Protein AF-A0A6L3F5J2-F1 (afdb_monomer)

pLDDT: mean 81.0, std 8.74, range [43.09, 90.75]

Structure (mmCIF, N/CA/C/O backbone):
data_AF-A0A6L3F5J2-F1
#
_entry.id   AF-A0A6L3F5J2-F1
#
loop_
_atom_site.group_PDB
_atom_site.id
_atom_site.type_symbol
_atom_site.label_atom_id
_atom_site.label_alt_id
_atom_site.label_comp_id
_atom_site.label_asym_id
_atom_site.label_entity_id
_atom_site.label_seq_id
_atom_site.pdbx_PDB_ins_code
_atom_site.Cartn_x
_atom_site.Cartn_y
_atom_site.Cartn_z
_atom_site.occupancy
_atom_site.B_iso_or_equiv
_atom_site.auth_seq_id
_atom_site.auth_comp_id
_atom_site.auth_asym_id
_atom_site.auth_atom_id
_atom_site.pdbx_PDB_model_num
ATOM 1 N N . MET A 1 1 ? -30.891 1.362 -0.674 1.00 53.62 1 MET A N 1
ATOM 2 C CA . MET A 1 1 ? -30.297 1.687 0.644 1.00 53.62 1 MET A CA 1
ATOM 3 C C . MET A 1 1 ? -28.849 2.098 0.403 1.00 53.62 1 MET A C 1
ATOM 5 O O . MET A 1 1 ? -28.101 1.277 -0.109 1.00 53.62 1 MET A O 1
ATOM 9 N N . THR A 1 2 ? -28.490 3.359 0.644 1.00 75.44 2 THR A N 1
ATOM 10 C CA . THR A 1 2 ? -27.166 3.935 0.323 1.00 75.44 2 THR A CA 1
ATOM 11 C C . THR A 1 2 ? -26.134 3.648 1.421 1.00 75.44 2 THR A C 1
ATOM 13 O O . THR A 1 2 ? -26.500 3.242 2.526 1.00 75.44 2 THR A O 1
ATOM 16 N N . ILE A 1 3 ? -24.844 3.833 1.132 1.00 65.56 3 ILE A N 1
ATOM 17 C CA . ILE A 1 3 ? -23.745 3.487 2.052 1.00 65.56 3 ILE A CA 1
ATOM 18 C C . ILE A 1 3 ? -23.711 4.421 3.259 1.00 65.56 3 ILE A C 1
ATOM 20 O O . ILE A 1 3 ? -23.669 3.935 4.386 1.00 65.56 3 ILE A O 1
ATOM 24 N N . ALA A 1 4 ? -23.946 5.715 3.044 1.00 71.25 4 ALA A N 1
ATOM 25 C CA . ALA A 1 4 ? -24.182 6.673 4.121 1.00 71.25 4 ALA A CA 1
ATOM 26 C C . ALA A 1 4 ? -25.293 6.209 5.091 1.00 71.25 4 ALA A C 1
ATOM 28 O O . ALA A 1 4 ? -25.155 6.319 6.309 1.00 71.25 4 ALA A O 1
ATOM 29 N N . ASN A 1 5 ? -26.365 5.586 4.577 1.00 71.50 5 ASN A N 1
ATOM 30 C CA . ASN A 1 5 ? -27.452 5.063 5.415 1.00 71.50 5 ASN A CA 1
ATOM 31 C C . ASN A 1 5 ? -27.058 3.789 6.184 1.00 71.50 5 ASN A C 1
ATOM 33 O O . ASN A 1 5 ? -27.638 3.500 7.233 1.00 71.50 5 ASN A O 1
ATOM 37 N N . ARG A 1 6 ? -26.106 3.000 5.674 1.00 72.94 6 ARG A N 1
ATOM 38 C CA . ARG A 1 6 ? -25.556 1.834 6.382 1.00 72.94 6 ARG A CA 1
ATOM 39 C C . ARG A 1 6 ? -24.561 2.264 7.454 1.00 72.94 6 ARG A C 1
ATOM 41 O O . ARG A 1 6 ? -24.672 1.778 8.573 1.00 72.94 6 ARG A O 1
ATOM 48 N N . GLU A 1 7 ? -23.673 3.209 7.156 1.00 76.69 7 GLU A N 1
ATOM 49 C CA . GLU A 1 7 ? -22.741 3.783 8.133 1.00 76.69 7 GLU A CA 1
ATOM 50 C C . GLU A 1 7 ? -23.482 4.425 9.305 1.00 76.69 7 GLU A C 1
ATOM 52 O O . GLU A 1 7 ? -23.190 4.111 10.456 1.00 76.69 7 GLU A O 1
ATOM 57 N N . GLN A 1 8 ? -24.518 5.225 9.040 1.00 78.12 8 GLN A N 1
ATOM 58 C CA . GLN A 1 8 ? -25.343 5.809 10.102 1.00 78.12 8 GLN A CA 1
ATOM 59 C C . GLN A 1 8 ? -26.058 4.753 10.957 1.00 78.12 8 GLN A C 1
ATOM 61 O O . GLN A 1 8 ? -26.185 4.926 12.170 1.00 78.12 8 GLN A O 1
ATOM 66 N N . LYS A 1 9 ? -26.512 3.640 10.360 1.00 75.94 9 LYS A N 1
ATOM 67 C CA . LYS A 1 9 ? -27.095 2.525 11.123 1.00 75.94 9 LYS A CA 1
ATOM 68 C C . LYS A 1 9 ? -26.052 1.802 11.969 1.00 75.94 9 LYS A C 1
ATOM 70 O O . LYS A 1 9 ? -26.340 1.502 13.121 1.00 75.94 9 LYS A O 1
ATOM 75 N N . ILE A 1 10 ? -24.857 1.561 11.434 1.00 76.00 10 ILE A N 1
ATOM 76 C CA . ILE A 1 10 ? -23.748 0.946 12.175 1.00 76.00 10 ILE A CA 1
ATOM 77 C C . ILE A 1 10 ? -23.340 1.839 13.347 1.00 76.00 10 ILE A C 1
ATOM 79 O O . ILE A 1 10 ? -23.202 1.346 14.459 1.00 76.00 10 ILE A O 1
ATOM 83 N N . LEU A 1 11 ? -23.217 3.151 13.131 1.00 74.69 11 LEU A N 1
ATOM 84 C CA . LEU A 1 11 ? -22.904 4.117 14.184 1.00 74.69 11 LEU A CA 1
ATOM 85 C C . LEU A 1 11 ? -23.985 4.152 15.269 1.00 74.69 11 LEU A C 1
ATOM 87 O O . LEU A 1 11 ? -23.652 4.171 16.449 1.00 74.69 11 LEU A O 1
ATOM 91 N N . ARG A 1 12 ? -25.270 4.089 14.893 1.00 75.62 12 ARG A N 1
ATOM 92 C CA . ARG A 1 12 ? -26.380 3.992 15.857 1.00 75.62 12 ARG A CA 1
ATOM 93 C C . ARG A 1 12 ? -26.344 2.701 16.672 1.00 75.62 12 ARG A C 1
ATOM 95 O O . ARG A 1 12 ? -26.520 2.759 17.881 1.00 75.62 12 ARG A O 1
ATOM 102 N N . VAL A 1 13 ? -26.114 1.556 16.030 1.00 71.56 13 VAL A N 1
ATOM 103 C CA . VAL A 1 13 ? -26.021 0.256 16.719 1.00 71.56 13 VAL A CA 1
ATOM 104 C C . VAL A 1 13 ? -24.799 0.214 17.635 1.00 71.56 13 VAL A C 1
ATOM 106 O O . VAL A 1 13 ? -24.914 -0.243 18.765 1.00 71.56 13 VAL A O 1
ATOM 109 N N . LYS A 1 14 ? -23.661 0.764 17.196 1.00 65.25 14 LYS A N 1
ATOM 110 C CA . LYS A 1 14 ? -22.459 0.904 18.026 1.00 65.25 14 LYS A CA 1
ATOM 111 C C . LYS A 1 14 ? -22.709 1.785 19.242 1.00 65.25 14 LYS A C 1
ATOM 113 O O . LYS A 1 14 ? -22.412 1.354 20.346 1.00 65.25 14 LYS A O 1
ATOM 118 N N . ALA A 1 15 ? -23.308 2.962 19.057 1.00 66.50 15 ALA A N 1
ATOM 119 C CA . ALA A 1 15 ? -23.639 3.881 20.149 1.00 66.50 15 ALA A CA 1
ATOM 120 C C . ALA A 1 15 ? -24.661 3.300 21.144 1.00 66.50 15 ALA A C 1
ATOM 122 O O . ALA A 1 15 ? -24.641 3.661 22.315 1.00 66.50 15 ALA A O 1
ATOM 123 N N . ALA A 1 16 ? -25.538 2.401 20.685 1.00 69.31 16 ALA A N 1
ATOM 124 C CA . ALA A 1 16 ? -26.479 1.669 21.530 1.00 69.31 16 ALA A CA 1
ATOM 125 C C . ALA A 1 16 ? -25.867 0.418 22.194 1.00 69.31 16 ALA A C 1
ATOM 127 O O . ALA A 1 16 ? -26.489 -0.160 23.084 1.00 69.31 16 ALA A O 1
ATOM 128 N N . SER A 1 17 ? -24.677 -0.022 21.771 1.00 62.78 17 SER A N 1
ATOM 129 C CA . SER A 1 17 ? -23.990 -1.169 22.366 1.00 62.78 17 SER A CA 1
ATOM 130 C C . SER A 1 17 ? -23.219 -0.745 23.619 1.00 62.78 17 SER A C 1
ATOM 132 O O . SER A 1 17 ? -22.542 0.279 23.639 1.00 62.78 17 SER A O 1
ATOM 134 N N . PHE A 1 18 ? -23.296 -1.555 24.673 1.00 62.19 18 PHE A N 1
ATOM 135 C CA . PHE A 1 18 ? -22.699 -1.281 25.989 1.00 62.19 18 PHE A CA 1
ATOM 136 C C . PHE A 1 18 ? -21.157 -1.396 26.010 1.00 62.19 18 PHE A C 1
ATOM 138 O O . PHE A 1 18 ? -20.538 -1.276 27.061 1.00 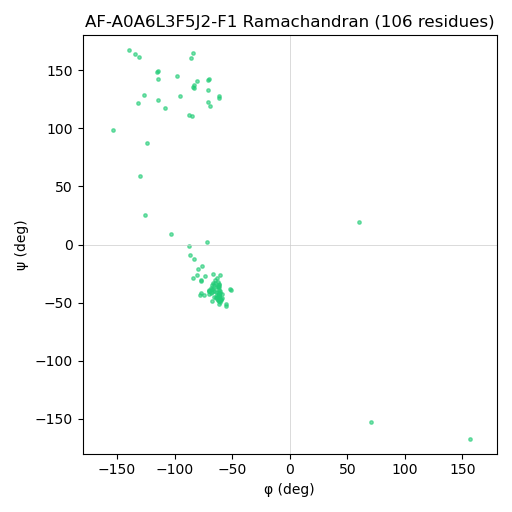62.19 18 PHE A O 1
ATOM 145 N N . GLN A 1 19 ? -20.531 -1.675 24.861 1.00 69.62 19 GLN A N 1
ATOM 146 C CA . GLN A 1 19 ? -19.114 -2.030 24.723 1.00 69.62 19 GLN A CA 1
ATOM 147 C C . GLN A 1 19 ? -18.372 -1.127 23.725 1.00 69.62 19 GLN A C 1
ATOM 149 O O . GLN A 1 19 ? -17.359 -1.531 23.164 1.00 69.62 19 GLN A O 1
ATOM 154 N N . THR A 1 20 ? -18.841 0.105 23.506 1.00 72.50 20 THR A N 1
ATOM 155 C CA . THR A 1 20 ? -18.205 1.082 22.598 1.00 72.50 20 THR A CA 1
ATOM 156 C C . THR A 1 20 ? -16.712 1.270 22.855 1.00 72.50 20 THR A C 1
ATOM 158 O O . THR A 1 20 ? -15.932 1.368 21.910 1.00 72.50 20 THR A O 1
ATOM 161 N N . GLU A 1 21 ? -16.304 1.284 24.122 1.00 77.00 21 GLU A N 1
ATOM 162 C CA . GLU A 1 21 ? -14.899 1.394 24.511 1.00 77.00 21 GLU A CA 1
ATOM 163 C C . GLU A 1 21 ? -14.089 0.150 24.115 1.00 77.00 21 GLU A C 1
ATOM 165 O O . GLU A 1 21 ? -12.977 0.260 23.603 1.00 77.00 21 GLU A O 1
ATOM 170 N N . LEU A 1 22 ? -14.671 -1.037 24.285 1.00 78.50 22 LEU A N 1
ATOM 171 C CA . LEU A 1 22 ? -14.043 -2.321 23.973 1.00 78.50 22 LEU A CA 1
ATOM 172 C C . LEU A 1 22 ? -13.907 -2.509 22.453 1.00 78.50 22 LEU A C 1
ATOM 174 O O . LEU A 1 22 ? -12.857 -2.929 21.970 1.00 78.50 22 LEU A O 1
ATOM 178 N N . ASP A 1 23 ? -14.927 -2.101 21.698 1.00 80.12 23 ASP A N 1
ATOM 179 C CA . ASP A 1 23 ? -14.914 -2.047 20.235 1.00 80.12 23 ASP A CA 1
ATOM 180 C C . ASP A 1 23 ? -13.834 -1.100 19.701 1.00 80.12 23 ASP A C 1
ATOM 182 O O . ASP A 1 23 ? -13.145 -1.420 18.728 1.00 80.12 23 ASP A O 1
ATOM 186 N N . GLU A 1 24 ? -13.681 0.074 20.316 1.00 81.81 24 GLU A N 1
ATOM 187 C CA . GLU A 1 24 ? -12.683 1.057 19.900 1.00 81.81 24 GLU A CA 1
ATOM 188 C C . GLU A 1 24 ? -11.264 0.577 20.230 1.00 81.81 24 GLU A C 1
ATOM 190 O O . GLU A 1 24 ? -10.383 0.627 19.371 1.00 81.81 24 GLU A O 1
ATOM 195 N N . GLN A 1 25 ? -11.050 0.005 21.419 1.00 84.44 25 GLN A N 1
ATOM 196 C CA . GLN A 1 25 ? -9.775 -0.616 21.790 1.00 84.44 25 GLN A CA 1
ATOM 197 C C . GLN A 1 25 ? -9.418 -1.787 20.865 1.00 84.44 25 GLN A C 1
ATOM 199 O O . GLN A 1 25 ? -8.270 -1.918 20.431 1.00 84.44 25 GLN A O 1
ATOM 204 N N . LEU A 1 26 ? -10.396 -2.630 20.523 1.00 82.88 26 LEU A N 1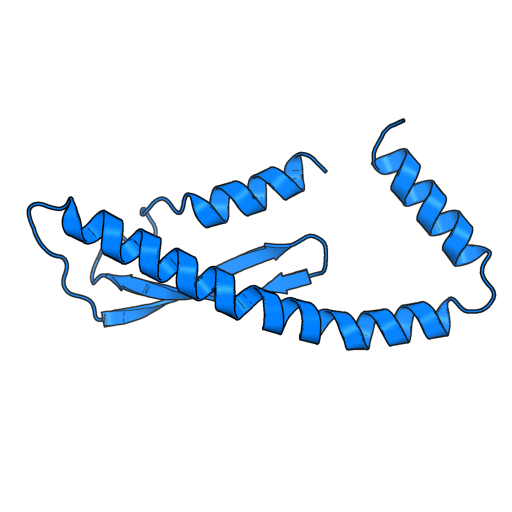
ATOM 205 C CA . LEU A 1 26 ? -10.206 -3.731 19.585 1.00 82.88 26 LEU A CA 1
ATOM 206 C C . LEU A 1 26 ? -9.839 -3.203 18.195 1.00 82.88 26 LEU A C 1
ATOM 208 O O . LEU A 1 26 ? -8.902 -3.701 17.572 1.00 82.88 26 LEU A O 1
ATOM 212 N N . ARG A 1 27 ? -10.523 -2.157 17.721 1.00 84.12 27 ARG A N 1
ATOM 213 C CA . ARG A 1 27 ? -10.221 -1.519 16.436 1.00 84.12 27 ARG A CA 1
ATOM 214 C C . ARG A 1 27 ? -8.812 -0.936 16.409 1.00 84.12 27 ARG A C 1
ATOM 216 O O . ARG A 1 27 ? -8.097 -1.170 15.439 1.00 84.12 27 ARG A O 1
ATOM 223 N N . GLN A 1 28 ? -8.400 -0.233 17.461 1.00 85.94 28 GLN A N 1
ATOM 224 C CA . GLN A 1 28 ? -7.058 0.342 17.571 1.00 85.94 28 GLN A CA 1
ATOM 225 C C . GLN A 1 28 ? -5.962 -0.728 17.542 1.00 85.94 28 GLN A C 1
ATOM 227 O O . GLN A 1 28 ? -4.901 -0.490 16.970 1.00 85.94 28 GLN A O 1
ATOM 232 N N . LYS A 1 29 ? -6.224 -1.919 18.096 1.00 87.44 29 LYS A N 1
ATOM 233 C CA . LYS A 1 29 ? -5.292 -3.056 18.039 1.00 87.44 29 LYS A CA 1
ATOM 234 C C . LYS A 1 29 ? -5.284 -3.764 16.686 1.00 87.44 29 LYS A C 1
ATOM 236 O O . LYS A 1 29 ? -4.218 -4.108 16.193 1.00 87.44 29 LYS A O 1
ATOM 241 N N . LEU A 1 30 ? -6.448 -3.979 16.074 1.00 87.56 30 LEU A N 1
ATOM 242 C CA . LEU A 1 30 ? -6.554 -4.719 14.811 1.00 87.56 30 LEU A CA 1
ATOM 243 C C . LEU A 1 30 ? -6.131 -3.892 13.596 1.00 87.56 30 LEU A C 1
ATOM 245 O O . LEU A 1 30 ? -5.626 -4.439 12.621 1.00 87.56 30 LEU A O 1
ATOM 249 N N . GLN A 1 31 ? -6.335 -2.578 13.630 1.00 88.38 31 GLN A N 1
ATOM 250 C CA . GLN A 1 31 ? -6.014 -1.689 12.519 1.00 88.38 31 GLN A CA 1
ATOM 251 C C . GLN A 1 31 ? -4.547 -1.775 12.043 1.00 88.38 31 GLN A C 1
ATOM 253 O O . GLN A 1 31 ? -4.352 -1.958 10.839 1.00 88.38 31 GLN A O 1
ATOM 258 N N . PRO A 1 32 ? -3.515 -1.676 12.905 1.00 86.94 32 PRO A N 1
ATOM 259 C CA . PRO A 1 32 ? -2.126 -1.814 12.464 1.00 86.94 32 PRO A CA 1
ATOM 260 C C . PRO A 1 32 ? -1.817 -3.214 11.914 1.00 86.94 32 PRO A C 1
ATOM 262 O O . PRO A 1 32 ? -1.111 -3.318 10.912 1.00 86.94 32 PRO A O 1
ATOM 265 N N . GLU A 1 33 ? -2.393 -4.270 12.496 1.00 88.75 33 GLU A N 1
ATOM 266 C CA . GLU A 1 33 ? -2.209 -5.651 12.029 1.00 88.75 33 GLU A CA 1
ATOM 267 C C . GLU A 1 33 ? -2.787 -5.853 10.626 1.00 88.75 33 GLU A C 1
ATOM 269 O O . GLU A 1 33 ? -2.119 -6.370 9.734 1.00 88.75 33 GLU A O 1
ATOM 274 N N . VAL A 1 34 ? -4.005 -5.361 10.385 1.00 87.62 34 VAL A N 1
ATOM 275 C CA . VAL A 1 34 ? -4.633 -5.409 9.058 1.00 87.62 34 VAL A CA 1
ATOM 276 C C . VAL A 1 34 ? -3.805 -4.626 8.039 1.00 87.62 34 VAL A C 1
ATOM 278 O O . VAL A 1 34 ? -3.588 -5.107 6.928 1.00 87.62 34 VAL A O 1
ATOM 281 N N . VAL A 1 35 ? -3.318 -3.435 8.402 1.00 88.38 35 VAL A N 1
ATOM 282 C CA . VAL A 1 35 ? -2.466 -2.622 7.519 1.00 88.38 35 VAL A CA 1
ATOM 283 C C . VAL A 1 35 ? -1.173 -3.365 7.170 1.00 88.38 35 VAL A C 1
ATOM 285 O O . VAL A 1 35 ? -0.806 -3.399 5.998 1.00 88.38 35 VAL A O 1
ATOM 288 N N . SER A 1 36 ? -0.528 -3.999 8.152 1.00 86.62 36 SER A N 1
ATOM 289 C CA . SER A 1 36 ? 0.687 -4.803 7.971 1.00 86.62 36 SER A CA 1
ATOM 290 C C . SER A 1 36 ? 0.456 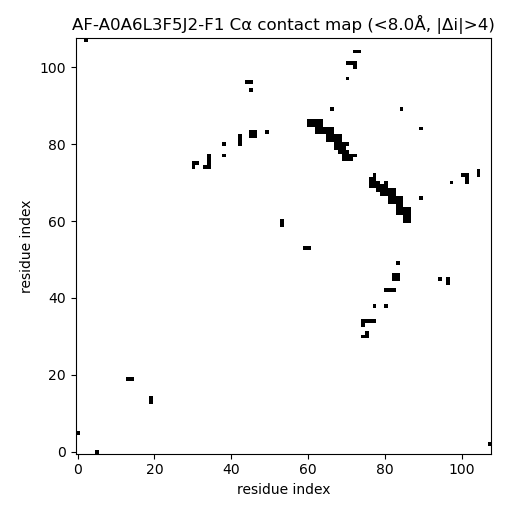-5.997 7.038 1.00 86.62 36 SER A C 1
ATOM 292 O O . SER A 1 36 ? 1.152 -6.155 6.035 1.00 86.62 36 SER A O 1
ATOM 294 N N . VAL A 1 37 ? -0.587 -6.791 7.303 1.00 89.25 37 VAL A N 1
ATOM 295 C CA . VAL A 1 37 ? -0.921 -7.990 6.517 1.00 89.25 37 VAL A CA 1
ATOM 296 C C . VAL A 1 37 ? -1.263 -7.645 5.070 1.00 89.25 37 VAL A C 1
ATOM 298 O O . VAL A 1 37 ? -0.924 -8.401 4.164 1.00 89.25 37 VAL A O 1
ATOM 301 N N . VAL A 1 38 ? -1.925 -6.511 4.831 1.00 87.38 38 VAL A N 1
ATOM 302 C CA . VAL A 1 38 ? -2.306 -6.075 3.481 1.00 87.38 38 VAL A CA 1
ATOM 303 C C . VAL A 1 38 ? -1.141 -5.406 2.742 1.00 87.38 38 VAL A C 1
ATOM 305 O O . VAL A 1 38 ? -1.082 -5.467 1.514 1.00 87.38 38 VAL A O 1
ATOM 308 N N . GLN A 1 39 ? -0.182 -4.810 3.453 1.00 89.94 39 GLN A N 1
ATOM 309 C CA . GLN A 1 39 ? 0.976 -4.169 2.832 1.00 89.94 39 GLN A CA 1
ATOM 310 C C . GLN A 1 39 ? 1.815 -5.163 2.015 1.00 89.94 39 GLN A C 1
ATOM 312 O O . GLN A 1 39 ? 2.094 -4.902 0.844 1.00 89.94 39 GLN A O 1
ATOM 317 N N . THR A 1 40 ? 2.165 -6.317 2.588 1.00 89.31 40 THR A N 1
ATOM 318 C CA . THR A 1 40 ? 3.006 -7.334 1.932 1.00 89.31 40 THR A CA 1
ATOM 319 C C . THR A 1 40 ? 2.477 -7.816 0.569 1.00 89.31 40 THR A C 1
ATOM 321 O O . THR A 1 40 ? 3.232 -7.762 -0.407 1.00 89.31 40 THR A O 1
ATOM 324 N N . PRO A 1 41 ? 1.214 -8.269 0.426 1.00 90.19 41 PRO A N 1
ATOM 325 C CA . PRO A 1 41 ? 0.697 -8.726 -0.861 1.00 90.19 41 PRO A CA 1
ATOM 326 C C . PRO A 1 41 ? 0.585 -7.587 -1.879 1.00 90.19 41 PRO A C 1
ATOM 328 O O . PRO A 1 41 ? 0.813 -7.812 -3.065 1.00 90.19 41 PRO A O 1
ATOM 331 N N . ILE A 1 42 ? 0.286 -6.357 -1.444 1.00 89.31 42 ILE A N 1
ATOM 332 C CA . ILE A 1 42 ? 0.245 -5.203 -2.3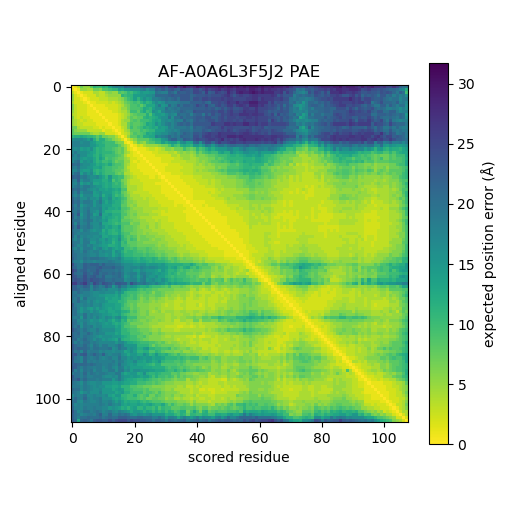49 1.00 89.31 42 ILE A CA 1
ATOM 333 C C . ILE A 1 42 ? 1.642 -4.904 -2.893 1.00 89.31 42 ILE A C 1
ATOM 335 O O . ILE A 1 42 ? 1.794 -4.715 -4.098 1.00 89.31 42 ILE A O 1
ATOM 339 N N . GLU A 1 43 ? 2.669 -4.898 -2.045 1.00 90.50 43 GLU A N 1
ATOM 340 C CA . GLU A 1 43 ? 4.052 -4.702 -2.490 1.00 90.50 43 GLU A CA 1
ATOM 341 C C . GLU A 1 43 ? 4.496 -5.799 -3.468 1.00 90.50 43 GLU A C 1
ATOM 343 O O . GLU A 1 43 ? 5.090 -5.484 -4.502 1.00 90.50 43 GLU A O 1
ATOM 348 N N . ALA A 1 44 ? 4.139 -7.062 -3.213 1.00 89.62 44 ALA A N 1
ATOM 349 C CA . ALA A 1 44 ? 4.424 -8.173 -4.123 1.00 89.62 44 ALA A CA 1
ATOM 350 C C . ALA A 1 44 ? 3.774 -7.971 -5.503 1.00 89.62 44 ALA A C 1
ATOM 352 O O . ALA A 1 44 ? 4.444 -8.047 -6.534 1.00 89.62 44 ALA A O 1
ATOM 353 N N . VAL A 1 45 ? 2.491 -7.614 -5.529 1.00 90.75 45 VAL A N 1
ATOM 354 C CA . VAL A 1 45 ? 1.750 -7.361 -6.771 1.00 90.75 45 VAL A CA 1
ATOM 355 C C . VAL A 1 45 ? 2.296 -6.135 -7.522 1.00 90.75 45 VAL A C 1
ATOM 357 O O . VAL A 1 45 ? 2.373 -6.134 -8.751 1.00 90.75 45 VAL A O 1
ATOM 360 N N . LEU A 1 46 ? 2.756 -5.098 -6.815 1.00 89.12 46 LEU A N 1
ATOM 361 C CA . LEU A 1 46 ? 3.412 -3.946 -7.443 1.00 89.12 46 LEU A CA 1
ATOM 362 C C . LEU A 1 46 ? 4.759 -4.324 -8.065 1.00 89.12 46 LEU A C 1
ATOM 364 O O . LEU A 1 46 ? 5.099 -3.829 -9.143 1.00 89.12 46 LEU A O 1
ATOM 368 N N . VAL A 1 47 ? 5.526 -5.206 -7.421 1.00 88.81 47 VAL A N 1
ATOM 369 C CA . VAL A 1 47 ? 6.759 -5.764 -7.995 1.00 88.81 47 VAL A CA 1
ATOM 370 C C . VAL A 1 47 ? 6.445 -6.539 -9.274 1.00 88.81 47 VAL A C 1
ATOM 372 O O . VAL A 1 47 ? 7.126 -6.343 -10.286 1.00 88.81 47 VAL A O 1
ATOM 375 N N . GLU A 1 48 ? 5.393 -7.352 -9.282 1.00 89.38 48 GLU A N 1
ATOM 376 C CA . GLU A 1 48 ? 4.939 -8.052 -10.485 1.00 89.38 48 GLU A CA 1
ATOM 377 C C . GLU A 1 48 ? 4.556 -7.075 -11.605 1.00 89.38 48 GLU A C 1
ATOM 379 O O . GLU A 1 48 ? 5.067 -7.202 -12.718 1.00 89.38 48 GLU A O 1
ATOM 384 N N . GLU A 1 49 ? 3.783 -6.025 -11.311 1.00 89.50 49 GLU A N 1
ATOM 385 C CA . GLU A 1 49 ? 3.426 -4.987 -12.292 1.00 89.50 49 GLU A CA 1
ATOM 386 C C . GLU A 1 49 ? 4.680 -4.300 -12.867 1.00 89.50 49 GLU A C 1
ATOM 388 O O . GLU A 1 49 ? 4.797 -4.097 -14.078 1.00 89.50 49 GLU A O 1
ATOM 393 N N . VAL A 1 50 ? 5.672 -3.978 -12.023 1.00 87.88 50 VAL A N 1
ATOM 394 C CA . VAL A 1 50 ? 6.975 -3.435 -12.458 1.00 87.88 50 VAL A CA 1
ATOM 395 C C . VAL A 1 50 ? 7.712 -4.393 -13.376 1.00 87.88 50 VAL A C 1
ATOM 397 O O . VAL A 1 50 ? 8.240 -3.979 -14.409 1.00 87.88 50 VAL A O 1
ATOM 400 N N . THR A 1 51 ? 7.804 -5.660 -12.997 1.00 87.50 51 THR A N 1
ATOM 401 C CA . THR A 1 51 ? 8.558 -6.636 -13.782 1.00 87.50 51 THR A CA 1
ATOM 402 C C . THR A 1 51 ? 7.879 -6.922 -15.118 1.00 87.50 51 THR A C 1
ATOM 404 O O . THR A 1 51 ? 8.583 -7.016 -16.123 1.00 87.50 51 THR A O 1
ATOM 407 N N . ALA A 1 52 ? 6.545 -6.969 -15.160 1.00 88.19 52 ALA A N 1
ATOM 408 C CA . ALA A 1 52 ? 5.765 -7.094 -16.386 1.00 88.19 52 ALA A CA 1
ATOM 409 C C . ALA A 1 52 ? 5.990 -5.898 -17.322 1.00 88.19 52 ALA A C 1
ATOM 411 O O . ALA A 1 52 ? 6.334 -6.098 -18.485 1.00 88.19 52 ALA A O 1
ATOM 412 N N . GLN A 1 53 ? 5.914 -4.665 -16.807 1.00 85.94 53 G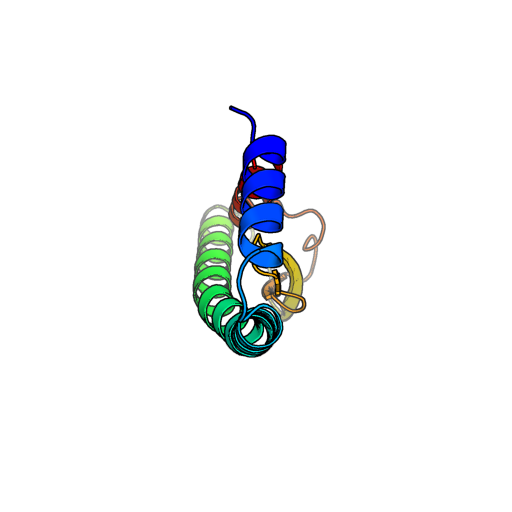LN A N 1
ATOM 413 C CA . GLN A 1 53 ? 6.171 -3.465 -17.608 1.00 85.94 53 GLN A CA 1
ATOM 414 C C . GLN A 1 53 ? 7.594 -3.446 -18.180 1.00 85.94 53 GLN A C 1
ATOM 416 O O . GLN A 1 53 ? 7.804 -3.082 -19.331 1.00 85.94 53 GLN A O 1
ATOM 421 N N . ILE A 1 54 ? 8.597 -3.868 -17.409 1.00 86.25 54 ILE A N 1
ATOM 422 C CA . ILE A 1 54 ? 9.984 -3.893 -17.894 1.00 86.25 54 ILE A CA 1
ATOM 423 C C . ILE A 1 54 ? 10.167 -4.884 -19.045 1.00 86.25 54 ILE A C 1
ATOM 425 O O . ILE A 1 54 ? 10.981 -4.625 -19.929 1.00 86.25 54 ILE A O 1
ATOM 429 N N . LYS A 1 55 ? 9.428 -6.001 -19.059 1.00 88.31 55 LYS A N 1
ATOM 430 C CA . LYS A 1 55 ? 9.492 -6.975 -20.161 1.00 88.31 55 LYS A CA 1
ATOM 431 C C . LYS A 1 55 ? 8.993 -6.387 -21.481 1.00 88.31 55 LYS A C 1
ATOM 433 O O . LYS A 1 55 ? 9.487 -6.789 -22.526 1.00 88.31 55 LYS A O 1
ATOM 438 N N . THR A 1 56 ? 8.053 -5.443 -21.439 1.00 87.56 56 THR A N 1
ATOM 439 C CA . THR A 1 56 ? 7.494 -4.807 -22.641 1.00 87.56 56 THR A CA 1
ATOM 440 C C . THR A 1 56 ? 8.302 -3.597 -23.120 1.00 87.56 56 THR A C 1
ATOM 442 O O . THR A 1 56 ? 8.023 -3.065 -24.189 1.00 87.56 56 THR A O 1
ATOM 445 N N . MET A 1 57 ? 9.287 -3.124 -22.347 1.00 85.81 57 MET A N 1
ATOM 446 C CA . MET A 1 57 ? 10.110 -1.967 -22.714 1.00 85.81 57 MET A CA 1
ATOM 447 C C . MET A 1 57 ? 11.258 -2.365 -23.648 1.00 85.81 57 MET A C 1
ATOM 449 O O . MET A 1 57 ? 12.001 -3.304 -23.373 1.00 85.81 57 MET A O 1
ATOM 453 N N . THR A 1 58 ? 11.462 -1.586 -24.712 1.00 83.75 58 THR A N 1
ATOM 454 C CA . THR A 1 58 ? 12.598 -1.734 -25.639 1.00 83.75 58 THR A CA 1
ATOM 455 C C . THR A 1 58 ? 13.933 -1.409 -24.971 1.00 83.75 58 THR A C 1
ATOM 457 O O . THR A 1 58 ? 14.926 -2.103 -25.181 1.00 83.75 58 THR A O 1
ATOM 460 N N . VAL A 1 59 ? 13.953 -0.388 -24.109 1.00 85.31 59 VAL A N 1
ATOM 461 C CA . VAL A 1 59 ? 15.121 -0.010 -23.306 1.00 85.31 59 VAL A CA 1
ATOM 462 C C . VAL A 1 59 ? 14.871 -0.375 -21.850 1.00 85.31 59 VAL A C 1
ATOM 464 O O . VAL A 1 59 ? 13.967 0.157 -21.203 1.00 85.31 59 VAL A O 1
ATOM 467 N N . LYS A 1 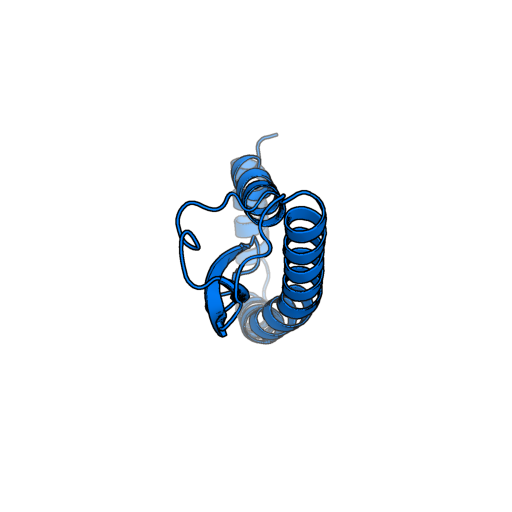60 ? 15.696 -1.276 -21.309 1.00 83.06 60 LYS A N 1
ATOM 468 C CA . LYS A 1 60 ? 15.576 -1.709 -19.913 1.00 83.06 60 LYS A CA 1
ATOM 469 C C . LYS A 1 60 ? 16.011 -0.581 -18.965 1.00 83.06 60 LYS A C 1
ATOM 471 O O . LYS A 1 60 ? 17.161 -0.139 -19.041 1.00 83.06 60 LYS A O 1
ATOM 476 N N . PRO A 1 61 ? 15.148 -0.136 -18.035 1.00 83.19 61 PRO A N 1
ATOM 477 C CA . PRO A 1 61 ? 15.502 0.929 -17.111 1.00 83.19 61 PRO A CA 1
ATOM 478 C C . PRO A 1 61 ? 16.522 0.439 -16.080 1.00 83.19 61 PRO A C 1
ATOM 480 O O . PRO A 1 61 ? 16.429 -0.674 -15.552 1.00 83.19 61 PRO A O 1
ATOM 483 N N . ARG A 1 62 ? 17.475 1.308 -15.726 1.00 82.25 62 ARG A N 1
ATOM 484 C CA . ARG A 1 62 ? 18.325 1.091 -14.549 1.00 82.25 62 ARG A CA 1
ATOM 485 C C . ARG A 1 62 ? 17.492 1.290 -13.282 1.00 82.25 62 ARG A C 1
ATOM 487 O O . ARG A 1 62 ? 16.777 2.287 -13.149 1.00 82.25 62 ARG A O 1
ATOM 494 N N . ARG A 1 63 ? 17.612 0.346 -12.349 1.00 78.31 63 ARG A N 1
ATOM 495 C CA . ARG A 1 63 ? 16.905 0.347 -11.060 1.00 78.31 63 ARG A CA 1
ATOM 496 C C . ARG A 1 63 ? 17.817 0.885 -9.960 1.00 78.31 63 ARG A C 1
ATOM 498 O O . ARG A 1 63 ? 19.024 0.655 -10.002 1.00 78.31 63 ARG A O 1
ATOM 505 N N . SER A 1 64 ? 17.255 1.601 -8.991 1.00 77.88 64 SER A N 1
ATOM 506 C CA . SER A 1 64 ? 18.005 2.062 -7.817 1.00 77.88 64 SER A CA 1
ATOM 507 C C . SER A 1 64 ? 17.083 2.255 -6.614 1.00 77.88 64 SER A C 1
ATOM 509 O O . SER A 1 64 ? 16.448 3.303 -6.486 1.00 77.88 64 SER A O 1
ATOM 511 N N . GLY A 1 65 ? 17.048 1.260 -5.727 1.00 86.00 65 GLY A N 1
ATOM 512 C CA . GLY A 1 65 ? 16.334 1.316 -4.450 1.00 86.00 65 GLY A CA 1
ATOM 513 C C . GLY A 1 65 ? 14.810 1.282 -4.572 1.00 86.00 65 GLY A C 1
ATOM 514 O O . GLY A 1 65 ? 14.253 0.743 -5.533 1.00 86.00 65 GLY A O 1
ATOM 515 N N . TYR A 1 66 ? 14.156 1.886 -3.579 1.00 86.69 66 TYR A N 1
ATOM 516 C CA . TYR A 1 66 ? 12.703 1.923 -3.448 1.00 86.69 66 TYR A CA 1
ATOM 517 C C . TYR A 1 66 ? 12.159 3.345 -3.592 1.00 86.69 66 TYR A C 1
ATOM 519 O O . TYR A 1 66 ? 12.818 4.339 -3.275 1.00 86.69 66 TYR A O 1
ATOM 527 N N . TYR A 1 67 ? 10.946 3.429 -4.116 1.00 85.25 67 TYR A N 1
ATOM 528 C CA . TYR A 1 67 ? 10.146 4.628 -4.252 1.00 85.25 67 TYR A CA 1
ATOM 529 C C . TYR A 1 67 ? 8.924 4.466 -3.355 1.00 85.25 67 TYR A C 1
ATOM 531 O O . TYR A 1 67 ? 8.204 3.477 -3.465 1.00 85.25 67 TYR A O 1
ATOM 539 N N . GLN A 1 68 ? 8.728 5.421 -2.452 1.00 88.00 68 GLN A N 1
ATOM 540 C CA . GLN A 1 68 ? 7.665 5.360 -1.457 1.00 88.00 68 GLN A CA 1
ATOM 541 C C . GLN A 1 68 ? 6.347 5.868 -2.045 1.00 88.00 68 GLN A C 1
ATOM 543 O O . GLN A 1 68 ? 6.310 6.902 -2.721 1.00 88.00 68 GLN A O 1
ATOM 548 N N . ARG A 1 69 ? 5.263 5.145 -1.772 1.00 87.69 69 ARG A N 1
ATOM 549 C CA . ARG A 1 69 ? 3.888 5.523 -2.118 1.00 87.69 69 ARG A CA 1
ATOM 550 C C . ARG A 1 69 ? 2.977 5.373 -0.904 1.00 87.69 69 ARG A C 1
ATOM 552 O O . ARG A 1 69 ? 3.290 4.676 0.055 1.00 87.69 69 ARG A O 1
ATOM 559 N N . GLN A 1 70 ? 1.830 6.033 -0.987 1.00 87.81 70 GLN A N 1
ATOM 560 C CA . GLN A 1 70 ? 0.768 5.936 0.002 1.00 87.81 70 GLN A CA 1
ATOM 561 C C . GLN A 1 70 ? -0.456 5.295 -0.634 1.00 87.81 70 GLN A C 1
ATOM 563 O O . GLN A 1 70 ? -0.775 5.584 -1.789 1.00 87.81 70 GLN A O 1
ATOM 568 N N . LEU A 1 71 ? -1.144 4.458 0.134 1.00 87.69 71 LEU A N 1
ATOM 569 C CA . LEU A 1 71 ? -2.424 3.887 -0.251 1.00 87.69 71 LEU A CA 1
ATOM 570 C C . LEU A 1 71 ? -3.408 4.054 0.896 1.00 87.69 71 LEU A C 1
ATOM 572 O O . LEU A 1 71 ? -3.186 3.573 2.008 1.00 87.69 71 LEU A O 1
ATOM 576 N N . ASN A 1 72 ? -4.512 4.727 0.602 1.00 85.31 72 ASN A N 1
ATOM 577 C CA . ASN A 1 72 ? -5.654 4.756 1.499 1.0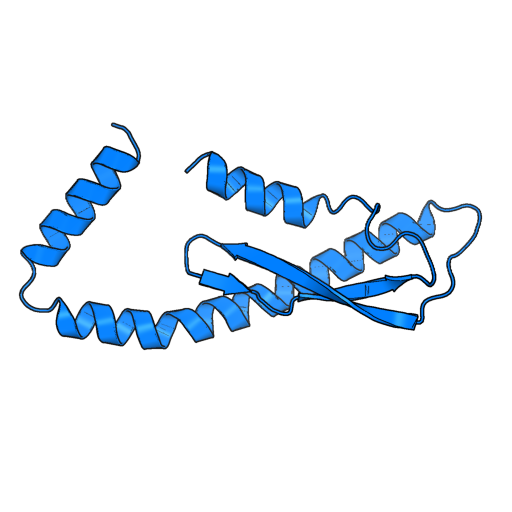0 85.31 72 ASN A CA 1
ATOM 578 C C . ASN A 1 72 ? -6.442 3.458 1.303 1.00 85.31 72 ASN A C 1
ATOM 580 O O . ASN A 1 72 ? -6.568 2.981 0.178 1.00 85.31 72 ASN A O 1
ATOM 584 N N . MET A 1 73 ? -6.950 2.897 2.395 1.00 81.81 73 MET A N 1
ATOM 585 C CA . MET A 1 73 ? -7.771 1.689 2.461 1.00 81.81 73 MET A CA 1
ATOM 586 C C . MET A 1 73 ? -8.959 1.954 3.391 1.00 81.81 73 MET A C 1
ATOM 588 O O . MET A 1 73 ? -8.942 2.884 4.195 1.00 81.81 73 MET A O 1
ATOM 592 N N . GLN A 1 74 ? -9.990 1.114 3.327 1.00 77.31 74 GLN A N 1
ATOM 593 C CA . GLN A 1 74 ? -11.198 1.282 4.143 1.00 77.31 74 GLN A CA 1
ATOM 594 C C . GLN A 1 74 ? -10.891 1.216 5.646 1.00 77.31 74 GLN A C 1
ATOM 596 O O . GLN A 1 74 ? -11.493 1.919 6.454 1.00 77.31 74 GLN A O 1
ATOM 601 N N . PHE A 1 75 ? -9.925 0.377 6.015 1.00 75.81 75 PHE A N 1
ATOM 602 C CA . PHE A 1 75 ? -9.561 0.120 7.403 1.00 75.81 75 PHE A CA 1
ATOM 603 C C . PHE A 1 75 ? -8.280 0.840 7.832 1.00 75.81 75 PHE A C 1
ATOM 605 O O . PHE A 1 75 ? -7.797 0.596 8.929 1.00 75.81 75 PHE A O 1
ATOM 612 N N . GLY A 1 76 ? -7.722 1.748 7.025 1.00 82.38 76 GLY A N 1
ATOM 613 C CA . GLY A 1 76 ? -6.512 2.485 7.394 1.00 82.38 76 GLY A CA 1
ATOM 614 C C . GLY A 1 76 ? -5.726 3.016 6.203 1.00 82.38 76 GLY A C 1
ATOM 615 O O . GLY A 1 76 ? -6.199 3.025 5.072 1.00 82.38 76 GLY A O 1
ATOM 616 N N . GLN A 1 77 ? -4.500 3.459 6.458 1.00 86.81 77 GLN A N 1
ATOM 617 C CA . GLN A 1 77 ? -3.605 3.983 5.433 1.00 86.81 77 GLN A CA 1
ATOM 618 C C . GLN A 1 77 ? -2.264 3.255 5.495 1.00 86.81 77 GLN A C 1
ATOM 620 O O . GLN A 1 77 ? -1.630 3.223 6.549 1.00 86.81 77 GLN A O 1
ATOM 625 N N . VAL A 1 78 ? -1.793 2.749 4.354 1.00 87.25 78 VAL A N 1
ATOM 626 C CA . VAL A 1 78 ? -0.391 2.350 4.201 1.00 87.25 78 VAL A CA 1
ATOM 627 C C . VAL A 1 78 ? 0.4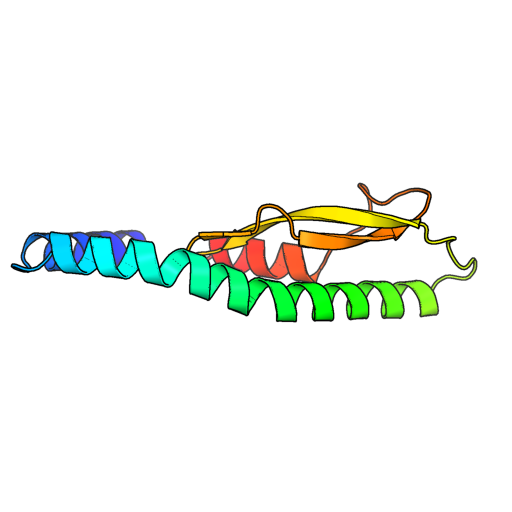04 3.594 3.819 1.00 87.25 78 VAL A C 1
ATOM 629 O O . VAL A 1 78 ? 0.220 4.144 2.731 1.00 87.25 78 VAL A O 1
ATOM 632 N N . LYS A 1 79 ? 1.257 4.079 4.726 1.00 84.75 79 LYS A N 1
ATOM 633 C CA . LYS A 1 79 ? 2.024 5.321 4.519 1.00 84.75 79 LYS A CA 1
ATOM 634 C C . LYS A 1 79 ? 3.313 5.123 3.716 1.00 84.75 79 LYS A C 1
ATOM 636 O O . LYS A 1 79 ? 3.745 6.051 3.040 1.00 84.75 79 LYS A O 1
ATOM 641 N N . ASN A 1 80 ? 3.905 3.934 3.801 1.00 85.88 80 ASN A N 1
ATOM 642 C CA . ASN A 1 80 ? 5.241 3.642 3.283 1.00 85.88 80 ASN A CA 1
ATOM 643 C C . ASN A 1 80 ? 5.228 2.375 2.415 1.00 85.88 80 ASN A C 1
ATOM 645 O O . ASN A 1 80 ? 5.906 1.399 2.732 1.00 85.88 80 ASN A O 1
ATOM 649 N N . LEU A 1 81 ? 4.425 2.368 1.344 1.00 87.56 81 LEU A N 1
ATOM 650 C CA . LEU A 1 81 ? 4.489 1.295 0.350 1.00 87.56 81 LEU A CA 1
ATOM 651 C C . LEU A 1 81 ? 5.804 1.394 -0.410 1.00 87.56 81 LEU A C 1
ATOM 653 O O . LEU A 1 81 ? 6.061 2.389 -1.098 1.00 87.56 81 LEU A O 1
ATOM 657 N N . SER A 1 82 ? 6.605 0.341 -0.317 1.00 87.00 82 SER A N 1
ATOM 658 C CA . SER A 1 82 ? 7.893 0.263 -0.987 1.00 87.00 82 SER A CA 1
ATOM 659 C C . SER A 1 82 ? 7.723 -0.297 -2.389 1.00 87.00 82 SER A C 1
ATOM 661 O O . SER A 1 82 ? 7.420 -1.469 -2.590 1.00 87.00 82 SER A O 1
ATOM 663 N N . VAL A 1 83 ? 7.948 0.555 -3.387 1.00 85.06 83 VAL A N 1
ATOM 664 C CA . VAL A 1 83 ? 7.806 0.186 -4.796 1.00 85.06 83 VAL A CA 1
ATOM 665 C C . VAL A 1 83 ? 9.152 0.262 -5.502 1.00 85.06 83 VAL A C 1
ATOM 667 O O . VAL A 1 83 ? 10.001 1.080 -5.157 1.00 85.06 83 VAL A O 1
ATOM 670 N N . LEU A 1 84 ? 9.387 -0.584 -6.503 1.00 84.44 84 LEU A N 1
ATOM 671 C CA . LEU A 1 84 ? 10.646 -0.567 -7.249 1.00 84.44 84 LEU A CA 1
ATOM 672 C C . LEU A 1 84 ? 10.872 0.777 -7.954 1.00 84.44 84 LEU A C 1
ATOM 674 O O . LEU A 1 84 ? 10.047 1.227 -8.751 1.00 84.44 84 LEU A O 1
ATOM 678 N N . LYS A 1 85 ? 12.035 1.384 -7.689 1.00 85.50 85 LYS A N 1
ATOM 679 C CA . LYS A 1 85 ? 12.418 2.697 -8.212 1.00 85.50 85 LYS A CA 1
ATOM 680 C C . LYS A 1 85 ? 13.267 2.592 -9.476 1.00 85.50 85 LYS A C 1
ATOM 682 O O . LYS A 1 85 ? 14.321 1.950 -9.503 1.00 85.50 85 LYS A O 1
ATOM 687 N N . PHE A 1 86 ? 12.843 3.301 -10.511 1.00 84.50 86 PHE A N 1
ATOM 688 C CA . PHE A 1 86 ? 13.622 3.601 -11.709 1.00 84.50 86 PHE A CA 1
ATOM 689 C C . PHE A 1 86 ? 14.482 4.848 -11.495 1.00 84.50 86 PHE A C 1
ATOM 691 O O . PHE A 1 86 ? 14.218 5.662 -10.610 1.00 84.50 86 PHE A O 1
ATOM 698 N N . ARG A 1 87 ? 15.524 5.041 -12.308 1.00 81.69 87 ARG A N 1
ATOM 699 C CA . ARG A 1 87 ? 16.318 6.281 -12.238 1.00 81.69 87 ARG A CA 1
ATOM 700 C C . ARG A 1 87 ? 15.534 7.531 -12.664 1.00 81.69 87 ARG A C 1
ATOM 702 O O . ARG A 1 87 ? 15.852 8.615 -12.191 1.00 81.69 87 ARG A O 1
ATOM 709 N N . HIS A 1 88 ? 14.506 7.384 -13.499 1.00 80.31 88 HIS A N 1
ATOM 710 C CA . HIS A 1 88 ? 13.648 8.469 -13.989 1.00 80.31 88 HIS A CA 1
ATOM 711 C C . HIS A 1 88 ? 12.170 8.032 -14.028 1.00 80.31 88 HIS A C 1
ATOM 713 O O . HIS A 1 88 ? 11.864 6.852 -13.872 1.00 80.31 88 HIS A O 1
ATOM 719 N N . SER A 1 89 ? 11.250 8.988 -14.197 1.00 77.31 89 SER A N 1
ATOM 720 C CA . SER A 1 89 ? 9.812 8.762 -14.465 1.00 77.31 89 SER A CA 1
ATOM 721 C C . SER A 1 89 ? 9.003 7.972 -13.414 1.00 77.31 89 SER A C 1
ATOM 723 O O . SER A 1 89 ? 7.900 7.514 -13.693 1.00 77.31 89 SER A O 1
ATOM 725 N N . ASN A 1 90 ? 9.477 7.851 -12.165 1.00 80.94 90 ASN A N 1
ATOM 726 C CA . ASN A 1 90 ? 8.726 7.158 -11.093 1.00 80.94 90 ASN A CA 1
ATOM 727 C C . ASN A 1 90 ? 7.378 7.815 -10.744 1.00 80.94 90 ASN A C 1
ATOM 729 O O . ASN A 1 90 ? 6.441 7.136 -10.318 1.00 80.94 90 ASN A O 1
ATOM 733 N N . LYS A 1 91 ? 7.298 9.148 -10.870 1.00 80.00 91 LYS A N 1
ATOM 734 C CA . LYS A 1 91 ? 6.090 9.924 -10.547 1.00 80.00 91 LYS A CA 1
ATOM 735 C C . LYS A 1 91 ? 5.000 9.750 -11.604 1.00 80.00 91 LYS A C 1
ATOM 737 O O . LYS A 1 91 ? 3.847 9.568 -11.236 1.00 80.00 91 LYS A O 1
ATOM 742 N N . GLU A 1 92 ? 5.403 9.790 -12.872 1.00 79.94 92 GLU A N 1
ATOM 743 C CA . GLU A 1 92 ? 4.550 9.741 -14.071 1.00 79.94 92 GLU A CA 1
ATOM 744 C C . GLU A 1 92 ? 4.031 8.338 -14.377 1.00 79.94 92 GLU A C 1
ATOM 746 O O . GLU A 1 92 ? 3.072 8.168 -15.123 1.00 79.94 92 GLU A O 1
ATOM 751 N N . ARG A 1 93 ? 4.682 7.321 -13.813 1.00 79.06 93 ARG A N 1
ATOM 752 C CA . ARG A 1 93 ? 4.309 5.937 -14.036 1.00 79.06 93 ARG A CA 1
ATOM 753 C C . ARG A 1 93 ? 2.876 5.665 -13.541 1.00 79.06 93 ARG A C 1
ATOM 755 O O . ARG A 1 93 ? 2.605 5.920 -12.362 1.00 79.06 93 ARG A O 1
ATOM 762 N N . PRO A 1 94 ? 2.004 5.082 -14.386 1.00 79.56 94 PRO A N 1
ATOM 763 C CA . PRO A 1 94 ? 0.697 4.612 -13.950 1.00 79.56 94 PRO A CA 1
ATOM 764 C C . PRO A 1 94 ? 0.844 3.377 -13.054 1.00 79.56 94 PRO A C 1
ATOM 766 O O . PRO A 1 94 ? 1.701 2.520 -13.291 1.00 79.56 94 PRO A O 1
ATOM 769 N N . TRP A 1 95 ? -0.001 3.299 -12.027 1.00 84.06 95 TRP A N 1
ATOM 770 C CA . TRP A 1 95 ? -0.039 2.199 -11.064 1.00 84.06 95 TRP A CA 1
ATOM 771 C C . TRP A 1 95 ? -1.444 1.619 -11.046 1.00 84.06 95 TRP A C 1
ATOM 773 O O . TRP A 1 95 ? -2.292 2.021 -10.248 1.00 84.06 95 TRP A O 1
ATOM 783 N N . SER A 1 96 ? -1.696 0.672 -11.941 1.00 84.88 96 SER A N 1
ATOM 784 C CA . SER A 1 96 ? -3.042 0.167 -12.218 1.00 84.88 96 SER A CA 1
ATOM 785 C C . SER A 1 96 ? -3.658 -0.491 -10.985 1.00 84.88 96 SER A C 1
ATOM 787 O O . SER A 1 96 ? -4.863 -0.384 -10.751 1.00 84.88 96 SER A O 1
ATOM 789 N N . ILE A 1 97 ? -2.829 -1.163 -10.179 1.00 84.81 97 ILE A N 1
ATOM 790 C CA . ILE A 1 97 ? -3.249 -1.776 -8.917 1.00 84.81 97 ILE A CA 1
ATOM 791 C C . ILE A 1 97 ? -3.632 -0.711 -7.887 1.00 84.81 97 ILE A C 1
ATOM 793 O O . ILE A 1 97 ? -4.721 -0.793 -7.320 1.00 84.81 97 ILE A O 1
ATOM 797 N N . LEU A 1 98 ? -2.802 0.317 -7.683 1.00 86.31 98 LEU A N 1
ATOM 798 C CA . LEU A 1 98 ? -3.113 1.393 -6.732 1.00 86.31 98 LEU A CA 1
ATOM 799 C C . LEU A 1 98 ? -4.390 2.139 -7.137 1.00 86.31 98 LEU A C 1
ATOM 801 O O . LEU A 1 98 ? -5.267 2.356 -6.300 1.00 86.31 98 LEU A O 1
ATOM 805 N N . ASP A 1 99 ? -4.534 2.449 -8.427 1.00 85.12 99 ASP A N 1
ATOM 806 C CA . ASP A 1 99 ? -5.724 3.108 -8.965 1.00 85.12 99 ASP A CA 1
ATOM 807 C C . ASP A 1 99 ? -6.982 2.258 -8.762 1.00 85.12 99 ASP A C 1
ATOM 809 O O . ASP A 1 99 ? -8.043 2.787 -8.428 1.00 85.12 99 ASP A O 1
ATOM 813 N N . ARG A 1 100 ? -6.884 0.932 -8.927 1.00 82.75 100 ARG A N 1
ATOM 814 C CA . ARG A 1 100 ? -7.999 0.004 -8.693 1.00 82.75 100 ARG A CA 1
ATOM 815 C C . ARG A 1 100 ? -8.455 0.039 -7.237 1.00 82.75 100 ARG A C 1
ATOM 817 O O . ARG A 1 100 ? -9.651 0.196 -6.995 1.00 82.75 100 ARG A O 1
ATOM 824 N N . TYR A 1 101 ? -7.522 -0.042 -6.288 1.00 79.25 101 TYR A N 1
ATOM 825 C CA . TYR A 1 101 ? -7.842 0.035 -4.860 1.00 79.25 101 TYR A CA 1
ATOM 826 C C . TYR A 1 101 ? -8.423 1.401 -4.472 1.00 79.25 101 TYR A C 1
ATOM 828 O O . TYR A 1 101 ? -9.414 1.484 -3.743 1.00 79.25 101 TYR A O 1
ATOM 836 N N . GLN A 1 102 ? -7.879 2.490 -5.017 1.00 77.19 102 GLN A N 1
ATOM 837 C CA . GLN A 1 102 ? -8.399 3.828 -4.748 1.00 77.19 102 GLN A CA 1
ATOM 838 C C . GLN A 1 102 ? -9.800 4.041 -5.345 1.00 77.19 102 GLN A C 1
ATOM 840 O O . GLN A 1 102 ? -10.633 4.719 -4.744 1.00 77.19 102 GLN A O 1
ATOM 845 N N . ARG A 1 103 ? -10.100 3.449 -6.508 1.00 77.38 103 ARG A N 1
ATOM 846 C CA . ARG A 1 103 ? -11.445 3.476 -7.108 1.00 77.38 103 ARG A CA 1
ATOM 847 C C . ARG A 1 103 ? -12.442 2.629 -6.329 1.00 77.38 103 ARG A C 1
ATOM 849 O O . ARG A 1 103 ? -13.565 3.088 -6.144 1.00 77.38 103 ARG A O 1
ATOM 856 N N . SER A 1 104 ? -12.044 1.456 -5.830 1.00 73.12 104 SER A N 1
ATOM 857 C CA . SER A 1 104 ? -12.930 0.646 -4.983 1.00 73.12 104 SER A CA 1
ATOM 858 C C . SER A 1 104 ? -13.353 1.377 -3.711 1.00 73.12 104 SER A C 1
ATOM 860 O O . SER A 1 104 ? -14.446 1.133 -3.223 1.00 73.12 104 SER A O 1
ATOM 862 N N . LEU A 1 105 ? -12.544 2.325 -3.224 1.00 68.38 105 LEU A N 1
ATOM 863 C CA . LEU A 1 105 ? -12.918 3.188 -2.102 1.00 68.38 105 LEU A CA 1
ATOM 864 C C . LEU A 1 105 ? -13.885 4.312 -2.466 1.00 68.38 105 LEU A C 1
ATOM 866 O O . LEU A 1 105 ? -14.646 4.727 -1.610 1.00 68.38 105 LEU A O 1
ATOM 870 N N . LYS A 1 106 ? -13.840 4.831 -3.697 1.00 61.59 106 LYS A N 1
ATOM 871 C CA . LYS A 1 106 ? -14.744 5.904 -4.153 1.00 61.59 106 LYS A CA 1
ATOM 872 C C . LYS A 1 106 ? -16.136 5.394 -4.537 1.00 61.59 106 LYS A C 1
ATOM 874 O O . LYS A 1 106 ? -17.058 6.192 -4.650 1.00 61.59 106 LYS A O 1
ATOM 879 N N . GLY A 1 107 ? -16.252 4.099 -4.837 1.00 53.38 107 GLY A N 1
ATOM 880 C CA . GLY A 1 107 ? -17.527 3.417 -5.080 1.00 53.38 107 GLY A CA 1
ATOM 881 C C . GLY A 1 107 ? -18.184 2.867 -3.809 1.00 53.38 107 GLY A C 1
ATOM 882 O O . GLY A 1 107 ? -19.260 2.273 -3.901 1.00 53.38 107 GLY A O 1
ATOM 883 N N . LEU A 1 108 ? -17.521 3.045 -2.661 1.00 43.09 108 LEU A N 1
ATOM 884 C CA . LEU A 1 108 ? -18.062 2.871 -1.317 1.00 43.09 108 LEU A CA 1
ATOM 885 C C . LEU A 1 108 ? -18.553 4.232 -0.794 1.00 43.09 108 LEU A C 1
ATOM 887 O O . LEU A 1 108 ? -19.529 4.238 -0.017 1.00 43.09 108 LEU A O 1
#

Foldseek 3Di:
DDPVVVVVVVVVVLVVDPCVVVVVVVLVVVLVVVLVVVLVVLLVVLAVVVVVVQVVDPDRFDWDFWDFDKAAAPSGIDRGRTHTDGPDDPPVDDDVSRVVRVVVVVVD

Nearest PDB structures (foldseek):
  8s89-assembly1_A  TM=3.320E-01  e=4.641E+00  synthetic construct
  3j45-assembly1_y  TM=4.187E-01  e=4.966E+00  Escherichia coli

Radius of gyration: 18.72 Å; Cα contacts (8 Å, |Δi|>4): 79; chains: 1; bounding box: 49×19×52 Å

Mean predicted aligned error: 9.6 Å

Sequence (108 aa):
MTIANREQKILRVKAASFQTELDEQLRQKLQPEVVSVVQTPIEAVLVEEVTAQIKTMTVKPRRSGYYQRQLNMQFGQVKNLSVLKFRHSNKERPWSILDRYQRSLKGL

Solvent-accessible surface area (backbone atoms only — not comparable to full-atom values): 6436 Å² total; per-residue (Å²): 138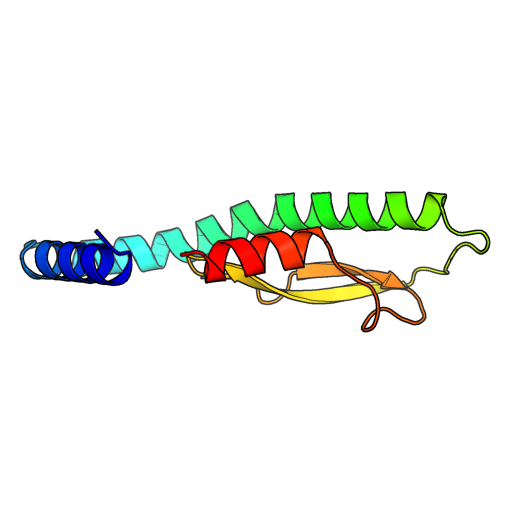,58,54,72,61,49,52,54,48,51,53,50,54,44,72,71,39,97,49,52,68,58,54,49,56,49,46,66,60,45,35,60,53,54,47,54,66,51,46,57,59,51,39,52,52,51,47,50,53,50,54,54,54,49,72,74,41,91,70,74,78,59,71,62,70,68,37,76,40,70,45,71,52,98,75,47,67,45,74,72,42,64,36,84,18,47,81,62,66,68,84,79,52,84,52,72,67,61,53,48,52,50,47,60,58,74,78,91

Secondary structure (DSSP, 8-state):
--HHHHHHHHHHHHHHSTTHHHHHHHHHHHHHHHHHHHHHHHHHHHHHHHHHHHHH-SSPPPEEEEEEEEEEETTEEEEEEEEEEESS-TTTS--HHHHHHHHHHHT-